Protein AF-A0A7J9D4U6-F1 (afdb_monomer)

InterPro domains:
  IPR039455 EPIDERMAL PATTERNING FACTOR-like protein [PTHR33109] (4-65)

Solvent-accessible surface area (backbone atoms only — not comparable to full-atom values): 4629 Å² total; per-residue (Å²): 133,85,81,72,90,72,81,81,77,62,88,23,91,76,71,45,81,90,47,91,86,54,62,61,41,83,40,80,53,75,71,74,86,66,97,64,94,73,65,70,73,63,44,65,78,47,46,82,81,47,68,65,89,67,91,60,92,74,77,53,66,42,74,43,110

Secondary structure (DSSP, 8-state):
----SSPPPPP-TTT-TT-S----EEEE-------S---HHHHHHHHTT-SS---S----EEEE-

Radius of gyration: 14.51 Å; Cα contacts (8 Å, |Δi|>4): 57; chains: 1; bounding box: 36×21×35 Å

pLDDT: mean 70.32, std 15.42, range [48.84, 91.69]

Foldseek 3Di:
DDDDPADDFDDCVPVCPPDDDTGKDKDFLDPPPPVDDDDPVVCVVNVVPVPPDDVDPDGDIDIDD

Organism: Gossypium gossypioides (NCBI:txid34282)

Structure (mmCIF, N/CA/C/O backbone):
data_AF-A0A7J9D4U6-F1
#
_entry.id   AF-A0A7J9D4U6-F1
#
loop_
_atom_site.group_PDB
_atom_site.id
_atom_site.type_symbol
_atom_site.label_atom_id
_atom_site.label_alt_id
_atom_site.label_comp_id
_atom_site.label_asym_id
_atom_site.label_entity_id
_atom_site.label_seq_id
_atom_site.pdbx_PDB_ins_code
_atom_site.Cartn_x
_atom_site.Cartn_y
_atom_site.Cartn_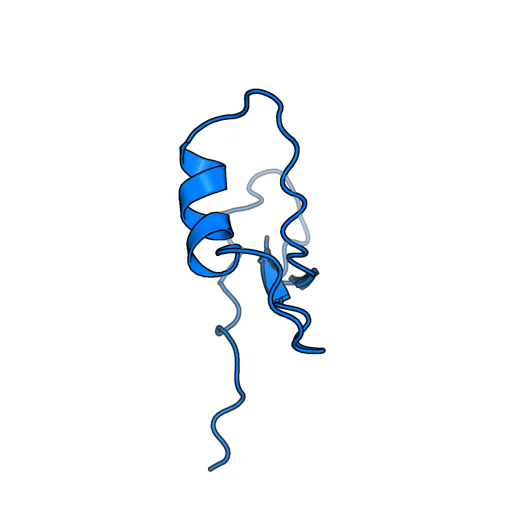z
_atom_site.occupancy
_atom_site.B_iso_or_equiv
_atom_site.auth_seq_id
_atom_site.auth_comp_id
_atom_site.auth_asym_id
_atom_site.auth_atom_id
_atom_site.pdbx_PDB_model_num
ATOM 1 N N . MET A 1 1 ? -12.931 -15.202 -16.236 1.00 50.72 1 MET A N 1
ATOM 2 C CA . MET A 1 1 ? -12.616 -14.354 -15.063 1.00 50.72 1 MET A CA 1
ATOM 3 C C . MET A 1 1 ? -11.171 -13.890 -15.220 1.00 50.72 1 MET A C 1
ATOM 5 O O . MET A 1 1 ? -10.298 -14.741 -15.310 1.00 50.72 1 MET A O 1
ATOM 9 N N . ARG A 1 2 ? -10.904 -12.590 -15.399 1.00 58.53 2 ARG A N 1
ATOM 10 C CA . ARG A 1 2 ? -9.525 -12.086 -15.546 1.00 58.53 2 ARG A CA 1
ATOM 11 C C . ARG A 1 2 ? -8.873 -12.076 -14.164 1.00 58.53 2 ARG A C 1
ATOM 13 O O . ARG A 1 2 ? -9.358 -11.375 -13.283 1.00 58.53 2 ARG A O 1
ATOM 20 N N . ALA A 1 3 ? -7.819 -12.863 -13.961 1.00 65.62 3 ALA A N 1
ATOM 21 C CA . ALA A 1 3 ? -7.002 -12.743 -12.761 1.00 65.62 3 ALA A CA 1
ATOM 22 C C . ALA A 1 3 ? -6.283 -11.391 -12.834 1.00 65.62 3 ALA A C 1
ATOM 24 O O . ALA A 1 3 ? -5.465 -11.166 -13.726 1.00 65.62 3 ALA A O 1
ATOM 25 N N . GLN A 1 4 ? -6.650 -10.461 -11.957 1.00 70.06 4 GLN A N 1
ATOM 26 C CA . GLN A 1 4 ? -5.946 -9.192 -11.856 1.00 70.06 4 GLN A CA 1
ATOM 27 C C . GLN A 1 4 ? -4.527 -9.489 -11.373 1.00 70.06 4 GLN A C 1
ATOM 29 O O . GLN A 1 4 ? -4.338 -10.117 -10.333 1.00 70.06 4 GLN A O 1
ATOM 34 N N . ILE A 1 5 ? -3.540 -9.100 -12.176 1.00 71.06 5 ILE A N 1
ATOM 35 C CA . ILE A 1 5 ? -2.129 -9.285 -11.852 1.00 71.06 5 ILE A CA 1
ATOM 36 C C . ILE A 1 5 ? -1.830 -8.385 -10.649 1.00 71.06 5 ILE A C 1
ATOM 38 O O . ILE A 1 5 ? -1.965 -7.167 -10.743 1.00 71.06 5 ILE A O 1
ATOM 42 N N . GLY A 1 6 ? -1.490 -8.985 -9.508 1.00 74.56 6 GLY A N 1
ATOM 43 C CA . GLY A 1 6 ? -1.187 -8.254 -8.280 1.00 74.56 6 GLY A CA 1
ATOM 44 C C . GLY A 1 6 ? -1.617 -8.980 -7.008 1.00 74.56 6 GLY A C 1
ATOM 45 O O . GLY A 1 6 ? -2.310 -9.996 -7.035 1.00 74.56 6 GLY A O 1
ATOM 46 N N . SER A 1 7 ? -1.181 -8.449 -5.867 1.00 78.94 7 SER A N 1
ATOM 47 C CA . SER A 1 7 ? -1.595 -8.927 -4.546 1.00 78.94 7 SER A CA 1
ATOM 48 C C . SER A 1 7 ? -2.995 -8.413 -4.189 1.00 78.94 7 SER A C 1
ATOM 50 O O . SER A 1 7 ? -3.433 -7.365 -4.665 1.00 78.94 7 SER A O 1
ATOM 52 N N . ARG A 1 8 ? -3.719 -9.149 -3.337 1.00 86.06 8 ARG A N 1
ATOM 53 C CA . ARG A 1 8 ? -5.013 -8.707 -2.787 1.00 86.06 8 ARG A CA 1
ATOM 54 C C . ARG A 1 8 ? -4.806 -7.732 -1.613 1.00 86.06 8 ARG A C 1
ATOM 56 O O . ARG A 1 8 ? -3.854 -7.931 -0.855 1.00 86.06 8 ARG A O 1
ATOM 63 N N . PRO A 1 9 ? -5.685 -6.727 -1.430 1.00 89.38 9 PRO A N 1
ATOM 64 C CA . PRO A 1 9 ? -5.581 -5.771 -0.329 1.00 89.38 9 PRO A CA 1
ATOM 65 C C . PRO A 1 9 ? -5.677 -6.450 1.049 1.00 89.38 9 PRO A C 1
ATOM 67 O O . PRO A 1 9 ? -6.527 -7.324 1.239 1.00 89.38 9 PRO A O 1
ATOM 70 N N . PRO A 1 10 ? -4.826 -6.069 2.022 1.00 89.94 10 PRO A N 1
ATOM 71 C CA . PRO A 1 10 ? -4.886 -6.565 3.392 1.00 89.94 10 PRO A CA 1
ATOM 72 C C . PRO A 1 10 ? -6.019 -5.912 4.193 1.00 89.94 10 PRO A C 1
ATOM 74 O O . PRO A 1 10 ? -6.516 -4.844 3.851 1.00 89.94 10 PRO A O 1
ATOM 77 N N . ARG A 1 11 ? -6.381 -6.524 5.326 1.00 90.50 11 ARG A N 1
ATOM 78 C CA . ARG A 1 11 ? -7.234 -5.887 6.342 1.00 90.50 11 ARG A CA 1
ATOM 79 C C . ARG A 1 11 ? -6.358 -5.107 7.321 1.00 90.50 11 ARG A C 1
ATOM 81 O O . ARG A 1 11 ? -5.404 -5.665 7.867 1.00 90.50 11 ARG A O 1
ATOM 88 N N . CYS A 1 12 ? -6.683 -3.837 7.547 1.00 90.50 12 CYS A N 1
ATOM 89 C CA . CYS A 1 12 ? -5.846 -2.919 8.323 1.00 90.50 12 CYS A CA 1
ATOM 90 C C . CYS A 1 12 ? -6.309 -2.684 9.777 1.00 90.50 12 CYS A C 1
ATOM 92 O O . CYS A 1 12 ? -5.603 -2.033 10.539 1.00 90.50 12 CYS A O 1
ATOM 94 N N . GLU A 1 13 ? -7.422 -3.296 10.194 1.00 84.94 13 GLU A N 1
ATOM 95 C CA . GLU A 1 13 ? -8.130 -3.111 11.481 1.00 84.94 13 GLU A CA 1
ATOM 96 C C . GLU A 1 13 ? -7.257 -3.203 12.757 1.00 84.94 13 GLU A C 1
ATOM 98 O O . GLU A 1 13 ? -7.637 -2.670 13.793 1.00 84.94 13 GLU A O 1
ATOM 103 N N . ARG A 1 14 ? -6.084 -3.857 12.716 1.00 82.94 14 ARG A N 1
ATOM 104 C CA . ARG A 1 14 ? -5.132 -3.938 13.851 1.00 82.94 14 ARG A CA 1
ATOM 105 C C . ARG A 1 14 ? -3.732 -3.395 13.554 1.00 82.94 14 ARG A C 1
ATOM 107 O O . ARG A 1 14 ? -2.830 -3.560 14.368 1.00 82.94 14 ARG A O 1
ATOM 114 N N . ARG A 1 15 ? -3.518 -2.812 12.374 1.00 85.00 15 ARG A N 1
ATOM 115 C CA . ARG A 1 15 ? -2.201 -2.317 11.939 1.00 85.00 15 ARG A CA 1
ATOM 116 C C . ARG A 1 15 ? -1.992 -0.847 12.292 1.00 85.00 15 ARG A C 1
ATOM 118 O O . ARG A 1 15 ? -0.891 -0.501 12.698 1.00 85.00 15 ARG A O 1
ATOM 125 N N . CYS A 1 16 ? -3.041 -0.025 12.231 1.00 84.56 16 CYS A N 1
ATOM 126 C CA . CYS A 1 16 ? -3.008 1.353 12.730 1.00 84.56 16 CYS A CA 1
ATOM 127 C C . CYS A 1 16 ? -3.783 1.474 14.053 1.00 84.56 16 CYS A C 1
ATOM 129 O O . CYS A 1 16 ? -4.822 2.119 14.115 1.00 84.56 16 CYS A O 1
ATOM 131 N N . SER A 1 17 ? -3.300 0.847 15.129 1.00 81.06 17 SER A N 1
ATOM 132 C CA . SER A 1 17 ? -3.989 0.868 16.435 1.00 81.06 17 SER A CA 1
ATOM 133 C C . SER A 1 17 ? -4.165 2.270 17.037 1.00 81.06 17 SER A C 1
ATOM 135 O O . SER A 1 17 ? -5.028 2.466 17.886 1.00 81.06 17 SER A O 1
ATOM 137 N N . SER A 1 18 ? -3.356 3.240 16.610 1.00 84.00 18 SER A N 1
ATOM 138 C CA . SER A 1 18 ? -3.382 4.630 17.072 1.00 84.00 18 SER A CA 1
ATOM 139 C C . SER A 1 18 ? -4.106 5.596 16.128 1.00 84.00 18 SER A C 1
ATOM 141 O O . SER A 1 18 ? -4.182 6.784 16.432 1.00 84.00 18 SER A O 1
ATOM 143 N N . CYS A 1 19 ? -4.612 5.131 14.979 1.00 80.75 19 CYS A N 1
ATOM 144 C CA . CYS A 1 19 ? -5.204 5.986 13.948 1.00 80.75 19 CYS A CA 1
ATOM 145 C C . CYS A 1 19 ? -6.659 5.587 13.664 1.00 80.75 19 CYS A C 1
ATOM 147 O O . CYS A 1 19 ? -6.977 4.404 13.612 1.00 80.75 19 CYS A O 1
ATOM 149 N N . GLY A 1 20 ? -7.543 6.572 13.476 1.00 77.88 20 GLY A N 1
ATOM 150 C CA . GLY A 1 20 ? -8.984 6.331 13.319 1.00 77.88 20 GLY A CA 1
ATOM 151 C C . GLY A 1 20 ? -9.367 5.722 11.966 1.00 77.88 20 GLY A C 1
ATOM 152 O O . GLY A 1 20 ? -10.068 4.716 11.912 1.00 77.88 20 GLY A O 1
ATOM 153 N N . HIS A 1 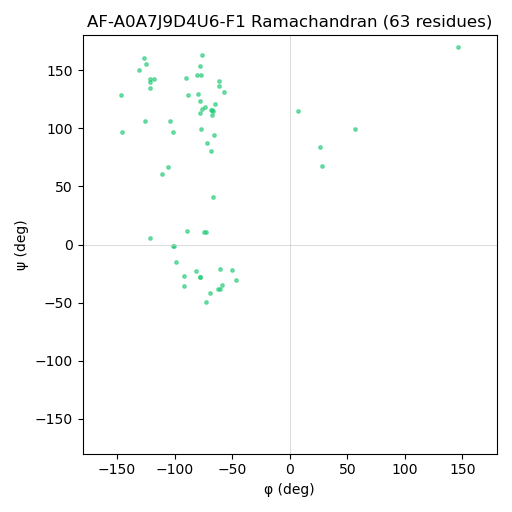21 ? -8.876 6.301 10.868 1.00 84.00 21 HIS A N 1
ATOM 154 C CA . HIS A 1 21 ? -9.133 5.804 9.516 1.00 84.00 21 HIS A CA 1
ATOM 155 C C . HIS A 1 21 ? -7.890 5.088 8.990 1.00 84.00 21 HIS A C 1
ATOM 157 O O . HIS A 1 21 ? -6.883 5.719 8.681 1.00 84.00 21 HIS A O 1
ATOM 163 N N . CYS A 1 22 ? -7.957 3.759 8.931 1.00 89.19 22 CYS A N 1
ATOM 164 C CA . CYS A 1 22 ? -6.857 2.899 8.508 1.00 89.19 22 CYS A CA 1
ATOM 165 C C . CYS A 1 22 ? -7.340 1.990 7.376 1.00 89.19 22 CYS A C 1
ATOM 167 O O . CYS A 1 22 ? -8.106 1.049 7.599 1.00 89.19 22 CYS A O 1
ATOM 169 N N . GLU A 1 23 ? -6.899 2.285 6.157 1.00 91.44 23 GLU A N 1
ATOM 170 C CA . GLU A 1 23 ? -7.308 1.592 4.939 1.00 91.44 23 GLU A CA 1
ATOM 171 C C . GLU A 1 23 ? -6.108 1.049 4.166 1.00 91.44 23 GLU A C 1
ATOM 173 O O . GLU A 1 23 ? -4.981 1.527 4.291 1.00 91.44 23 GLU A O 1
ATOM 178 N N . ALA A 1 24 ? -6.359 0.013 3.368 1.00 91.69 24 ALA A N 1
ATOM 179 C CA . ALA A 1 24 ? -5.334 -0.570 2.526 1.00 91.69 24 ALA A CA 1
ATOM 180 C C . ALA A 1 24 ? -5.108 0.306 1.294 1.00 91.69 24 ALA A C 1
ATOM 182 O O . ALA A 1 24 ? -6.028 0.509 0.502 1.00 91.69 24 ALA A O 1
ATOM 183 N N . ILE A 1 25 ? -3.868 0.741 1.085 1.00 90.50 25 ILE A N 1
ATOM 184 C CA . ILE A 1 25 ? -3.468 1.536 -0.080 1.00 90.50 25 ILE A CA 1
ATOM 185 C C . ILE A 1 25 ? -2.423 0.799 -0.918 1.00 90.50 25 ILE A C 1
ATOM 187 O O . ILE A 1 25 ? -1.534 0.127 -0.383 1.00 90.50 25 ILE A O 1
ATOM 191 N N . GLN A 1 26 ? -2.511 0.919 -2.245 1.00 89.69 26 GLN A N 1
ATOM 192 C CA . GLN A 1 26 ? -1.429 0.467 -3.118 1.00 89.69 26 GLN A CA 1
ATOM 193 C C . GLN A 1 26 ? -0.327 1.516 -3.145 1.00 89.69 26 GLN A C 1
ATOM 195 O O . GLN A 1 26 ? -0.571 2.690 -3.412 1.00 89.69 26 GLN A O 1
ATOM 200 N N . VAL A 1 27 ? 0.903 1.072 -2.921 1.00 87.44 27 VAL A N 1
ATOM 201 C CA . VAL A 1 27 ? 2.096 1.907 -2.972 1.00 87.44 27 VAL A CA 1
ATOM 202 C C . VAL A 1 27 ? 3.082 1.371 -4.010 1.00 87.44 27 VAL A C 1
ATOM 204 O O . VAL A 1 27 ? 3.366 0.166 -4.040 1.00 87.44 27 VAL A O 1
ATOM 207 N N . PRO A 1 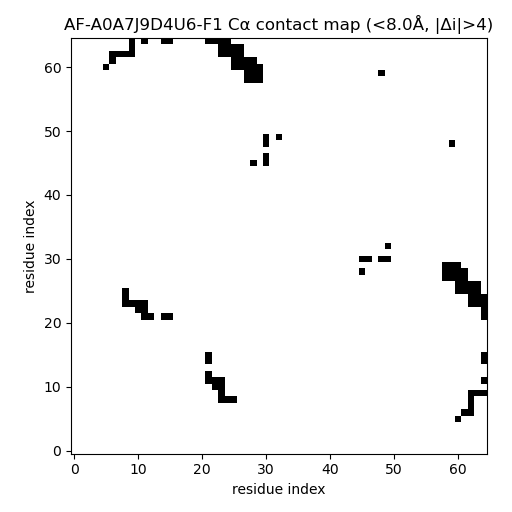28 ? 3.656 2.242 -4.856 1.00 85.12 28 PRO A N 1
ATOM 208 C CA . PRO A 1 28 ? 4.757 1.861 -5.728 1.00 85.12 28 PRO A CA 1
ATOM 209 C C . PRO A 1 28 ? 5.924 1.310 -4.906 1.00 85.12 28 PRO A C 1
ATOM 211 O O . PRO A 1 28 ? 6.355 1.910 -3.922 1.00 85.12 28 PRO A O 1
ATOM 214 N N . THR A 1 29 ? 6.448 0.160 -5.313 1.00 75.88 29 THR A N 1
ATOM 215 C CA . THR A 1 29 ? 7.584 -0.500 -4.661 1.00 75.88 29 THR A CA 1
ATOM 216 C C . THR A 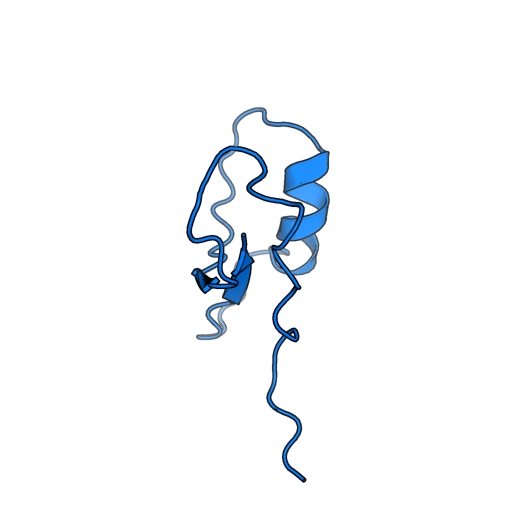1 29 ? 8.779 -0.430 -5.588 1.00 75.88 29 THR A C 1
ATOM 218 O O . THR A 1 29 ? 9.281 -1.449 -6.040 1.00 75.88 29 THR A O 1
ATOM 221 N N . ASN A 1 30 ? 9.219 0.783 -5.923 1.00 69.12 30 ASN A N 1
ATOM 222 C CA . ASN A 1 30 ? 10.402 0.933 -6.760 1.00 69.12 30 ASN A CA 1
ATOM 223 C C . ASN A 1 30 ? 11.615 0.446 -5.953 1.00 69.12 30 ASN A C 1
ATOM 225 O O . ASN A 1 30 ? 11.910 1.053 -4.915 1.00 69.12 30 ASN A O 1
ATOM 229 N N . PRO A 1 31 ? 12.307 -0.630 -6.364 1.00 63.41 31 PRO A N 1
ATOM 230 C CA . PRO A 1 31 ? 13.446 -1.127 -5.616 1.00 63.41 31 PRO A CA 1
ATOM 231 C C . PRO A 1 31 ? 14.620 -0.157 -5.779 1.00 63.41 31 PRO A C 1
ATOM 233 O O . PRO A 1 31 ? 15.449 -0.281 -6.672 1.00 63.41 31 PRO A O 1
ATOM 236 N N . GLN A 1 32 ? 14.683 0.853 -4.914 1.00 57.94 32 GLN A N 1
ATOM 237 C CA . GLN A 1 32 ? 15.852 1.710 -4.786 1.00 57.94 32 GLN A CA 1
ATOM 238 C C . GLN A 1 32 ? 16.887 0.919 -3.988 1.00 57.94 32 GLN A C 1
ATOM 240 O O . GLN A 1 32 ? 16.796 0.832 -2.761 1.00 57.94 32 GLN A O 1
ATOM 245 N N . VAL A 1 33 ? 17.854 0.306 -4.673 1.00 53.97 33 VAL A N 1
ATOM 246 C CA . VAL A 1 33 ? 19.014 -0.324 -4.030 1.00 53.97 33 VAL A CA 1
ATOM 247 C C . VAL A 1 33 ? 19.871 0.793 -3.434 1.00 53.97 33 VAL A C 1
ATOM 249 O O . VAL A 1 33 ? 20.838 1.259 -4.027 1.00 53.97 33 VAL A O 1
ATOM 252 N N . ARG A 1 34 ? 19.483 1.295 -2.260 1.00 51.28 34 ARG A N 1
ATOM 253 C CA . ARG A 1 34 ? 20.332 2.191 -1.480 1.00 51.28 34 ARG A CA 1
ATOM 254 C C . ARG A 1 34 ? 21.377 1.320 -0.796 1.00 51.28 34 ARG A C 1
ATOM 256 O O . ARG A 1 34 ? 21.041 0.526 0.077 1.00 51.28 34 ARG A O 1
ATOM 263 N N . ASN A 1 35 ? 22.630 1.487 -1.208 1.00 50.97 35 ASN A N 1
ATOM 264 C CA . ASN A 1 35 ? 23.826 0.797 -0.714 1.00 50.97 35 ASN A CA 1
ATOM 265 C C . ASN A 1 35 ? 24.186 1.160 0.749 1.00 50.97 35 ASN A C 1
ATOM 267 O O . ASN A 1 35 ? 25.340 1.405 1.075 1.00 50.97 35 ASN A O 1
ATOM 271 N N . GLY A 1 36 ? 23.196 1.281 1.635 1.00 49.69 36 GLY A N 1
ATOM 272 C CA . GLY A 1 36 ? 23.365 1.826 2.976 1.00 49.69 36 GLY A CA 1
ATOM 273 C C . GLY A 1 36 ? 22.458 1.136 3.983 1.00 49.69 36 GLY A C 1
ATOM 274 O O . GLY A 1 36 ? 21.288 1.491 4.109 1.00 49.69 36 GLY A O 1
ATOM 275 N N . ASN A 1 37 ? 23.041 0.155 4.673 1.00 57.44 37 ASN A N 1
ATOM 276 C CA . ASN A 1 37 ? 22.724 -0.320 6.020 1.00 57.44 37 ASN A CA 1
ATOM 277 C C . ASN A 1 37 ? 21.275 -0.113 6.509 1.00 57.44 37 ASN A C 1
ATOM 279 O O . ASN A 1 37 ? 21.019 0.848 7.234 1.00 57.44 37 ASN A O 1
ATOM 283 N N . LYS A 1 38 ? 20.334 -1.010 6.169 1.00 52.66 38 LYS A N 1
ATOM 284 C CA . LYS A 1 38 ? 19.045 -1.126 6.883 1.00 52.66 38 LYS A CA 1
ATOM 285 C C . LYS A 1 38 ? 18.535 -2.568 6.918 1.00 52.66 38 LYS A C 1
ATOM 287 O O . LYS A 1 38 ? 18.424 -3.211 5.881 1.00 52.66 38 LYS A O 1
ATOM 292 N N . ASN A 1 39 ? 18.211 -3.006 8.136 1.00 48.84 39 ASN A N 1
ATOM 293 C CA . ASN A 1 39 ? 17.408 -4.157 8.570 1.00 48.84 39 ASN A CA 1
ATOM 294 C C . ASN A 1 39 ? 16.955 -5.152 7.477 1.00 48.84 39 ASN A C 1
ATOM 296 O O . ASN A 1 39 ? 16.094 -4.849 6.648 1.00 48.84 39 ASN A O 1
ATOM 300 N N . PHE A 1 40 ? 17.472 -6.385 7.574 1.00 52.97 40 PHE A N 1
ATOM 301 C CA . PHE A 1 40 ? 17.174 -7.553 6.725 1.00 52.97 40 PHE A CA 1
ATOM 302 C C . PHE A 1 40 ? 15.676 -7.799 6.469 1.00 52.97 40 PHE A C 1
ATOM 304 O O . PHE A 1 40 ? 15.303 -8.273 5.397 1.00 52.97 40 PHE A O 1
ATOM 311 N N . SER A 1 41 ? 14.805 -7.440 7.415 1.00 51.72 41 SER A N 1
ATOM 312 C CA . SER A 1 41 ? 13.355 -7.632 7.320 1.00 51.72 41 SER A CA 1
ATOM 313 C C . SER A 1 41 ? 12.730 -6.851 6.159 1.00 51.72 41 SER A C 1
ATOM 315 O O . SER A 1 41 ? 11.860 -7.372 5.472 1.00 51.72 41 SER A O 1
ATOM 317 N N . THR A 1 42 ? 13.194 -5.627 5.886 1.00 51.41 42 THR A N 1
ATOM 318 C CA . THR A 1 42 ? 12.691 -4.801 4.771 1.00 51.41 42 THR A CA 1
ATOM 319 C C . THR A 1 42 ? 13.274 -5.253 3.430 1.00 51.41 42 THR A C 1
ATOM 321 O O . THR A 1 42 ? 12.632 -5.113 2.389 1.00 51.41 42 THR A O 1
ATOM 324 N N . LEU A 1 43 ? 14.478 -5.836 3.457 1.00 51.72 43 LEU A N 1
ATOM 325 C CA . LEU A 1 43 ? 15.122 -6.417 2.282 1.00 51.72 43 LEU A CA 1
ATOM 326 C C . LEU A 1 43 ? 14.389 -7.683 1.826 1.00 51.72 43 LEU A C 1
ATOM 328 O O . LEU A 1 43 ? 14.140 -7.819 0.638 1.00 51.72 43 LEU A O 1
ATOM 332 N N . LEU A 1 44 ? 13.948 -8.565 2.727 1.00 50.97 44 LEU A N 1
ATOM 333 C CA . LEU A 1 44 ? 13.262 -9.811 2.345 1.00 50.97 44 LEU A CA 1
ATOM 334 C C . LEU A 1 44 ? 11.958 -9.584 1.557 1.00 50.97 44 LEU A C 1
ATOM 336 O O . LEU A 1 44 ? 11.712 -10.292 0.583 1.00 50.97 44 LEU A O 1
ATOM 340 N N . PHE A 1 45 ? 11.161 -8.568 1.909 1.00 51.09 45 PHE A N 1
ATOM 341 C CA . PHE A 1 45 ? 9.928 -8.242 1.174 1.00 51.09 45 PHE A CA 1
ATOM 342 C C . PHE A 1 45 ? 10.175 -7.494 -0.143 1.00 51.09 45 PHE A C 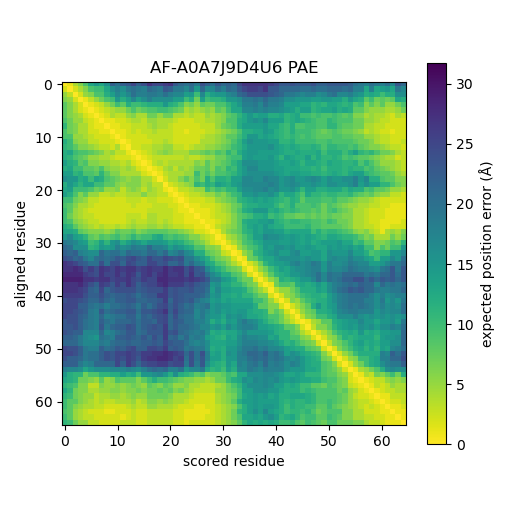1
ATOM 344 O O . PHE A 1 45 ? 9.371 -7.609 -1.063 1.00 51.09 45 PHE A O 1
ATOM 351 N N . GLY A 1 46 ? 11.263 -6.726 -0.254 1.00 49.91 46 GLY A N 1
ATOM 352 C CA . GLY A 1 46 ? 11.585 -5.956 -1.461 1.00 49.91 46 GLY A CA 1
ATOM 353 C C . GLY A 1 46 ? 12.485 -6.689 -2.462 1.00 49.91 46 GLY A C 1
ATOM 354 O O . GLY A 1 46 ? 12.423 -6.410 -3.657 1.00 49.91 46 GLY A O 1
ATOM 355 N N . VAL A 1 47 ? 13.321 -7.629 -2.006 1.00 51.47 47 VAL A N 1
ATOM 356 C CA . VAL A 1 47 ? 14.429 -8.180 -2.806 1.00 51.47 47 VAL A CA 1
ATOM 357 C C . VAL A 1 47 ? 14.007 -9.266 -3.792 1.00 51.47 47 VAL A C 1
ATOM 359 O O . VAL A 1 47 ? 14.695 -9.464 -4.791 1.00 51.47 47 VAL A O 1
ATOM 362 N N . ALA A 1 48 ? 12.874 -9.943 -3.565 1.00 51.72 48 ALA A N 1
ATOM 363 C CA . ALA A 1 48 ? 12.373 -10.955 -4.499 1.00 51.72 48 ALA A CA 1
ATOM 364 C C . ALA A 1 48 ? 12.122 -10.363 -5.899 1.00 51.72 48 ALA A C 1
ATOM 366 O O . ALA A 1 48 ? 12.403 -11.018 -6.899 1.00 51.72 48 ALA A O 1
ATOM 367 N N . TYR A 1 49 ? 11.680 -9.101 -5.949 1.00 53.88 49 TYR A N 1
ATOM 368 C CA . TYR A 1 49 ? 11.395 -8.351 -7.177 1.00 53.88 49 TYR A CA 1
ATOM 369 C C . TYR A 1 49 ? 12.540 -7.406 -7.583 1.00 53.88 49 TYR A C 1
ATOM 371 O O . TYR A 1 49 ? 12.567 -6.922 -8.707 1.00 53.88 49 TYR A O 1
ATOM 379 N N . ALA A 1 50 ? 13.492 -7.131 -6.682 1.00 52.12 50 ALA A N 1
ATOM 380 C CA . ALA A 1 50 ? 14.618 -6.219 -6.913 1.00 52.12 50 ALA A CA 1
ATOM 381 C C . ALA A 1 50 ? 15.856 -6.895 -7.522 1.00 52.12 50 ALA A C 1
ATOM 383 O O . ALA A 1 50 ? 16.943 -6.305 -7.510 1.00 52.12 50 ALA A O 1
ATOM 384 N N . ARG A 1 51 ? 15.750 -8.145 -7.999 1.00 52.09 51 ARG A N 1
ATOM 385 C CA . ARG A 1 51 ? 16.864 -8.810 -8.681 1.00 52.09 51 ARG A CA 1
ATOM 386 C C . ARG A 1 51 ? 17.161 -8.073 -9.988 1.00 52.09 51 ARG A C 1
ATOM 388 O O . ARG A 1 51 ? 16.583 -8.385 -11.013 1.00 52.09 51 ARG A O 1
ATOM 395 N N . ARG A 1 52 ? 18.123 -7.146 -9.888 1.00 52.50 52 ARG A N 1
ATOM 396 C CA . ARG A 1 52 ? 18.967 -6.581 -10.951 1.00 52.50 52 ARG A CA 1
ATOM 397 C C . ARG A 1 52 ? 18.184 -5.947 -12.100 1.00 52.50 52 ARG A C 1
ATOM 399 O O . ARG A 1 52 ? 17.794 -6.669 -12.998 1.00 52.50 52 ARG A O 1
ATOM 406 N N . VAL A 1 53 ? 18.059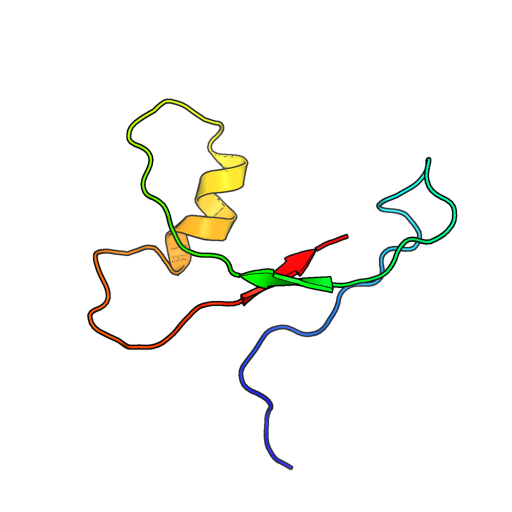 -4.611 -12.071 1.00 59.19 53 VAL A N 1
ATOM 407 C CA . VAL A 1 53 ? 17.771 -3.733 -13.231 1.00 59.19 53 VAL A CA 1
ATOM 408 C C . VAL A 1 53 ? 16.979 -4.470 -14.311 1.00 59.19 53 VAL A C 1
ATOM 410 O O . VAL A 1 53 ? 17.497 -4.832 -15.364 1.00 59.19 53 VAL A O 1
ATOM 413 N N . ASP A 1 54 ? 15.740 -4.801 -13.966 1.00 57.28 54 ASP A N 1
ATOM 414 C CA . ASP A 1 54 ? 14.814 -5.386 -14.914 1.00 57.28 54 ASP A CA 1
ATOM 415 C C . ASP A 1 54 ? 14.488 -4.285 -15.928 1.00 57.28 54 ASP A C 1
ATOM 417 O O . ASP A 1 54 ? 13.966 -3.232 -15.566 1.00 57.28 54 ASP A O 1
ATOM 421 N N . ASN A 1 55 ? 14.866 -4.488 -17.191 1.00 62.69 55 ASN A N 1
ATOM 422 C CA . ASN A 1 55 ? 14.636 -3.539 -18.285 1.00 62.69 55 ASN A CA 1
ATOM 423 C C . ASN A 1 55 ? 13.152 -3.490 -18.705 1.00 62.69 55 ASN A C 1
ATOM 425 O O . ASN A 1 55 ? 12.808 -2.947 -19.757 1.00 62.69 55 ASN A O 1
ATOM 429 N N . SER A 1 56 ? 12.27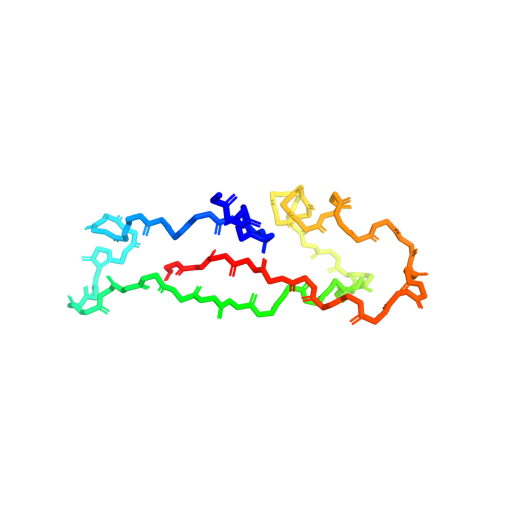1 -4.111 -17.921 1.00 64.94 56 SER A N 1
ATOM 430 C CA . SER A 1 56 ? 10.837 -4.083 -18.113 1.00 64.94 56 SER A CA 1
ATOM 431 C C . SER A 1 56 ? 10.241 -2.750 -17.637 1.00 64.94 56 SER A C 1
ATOM 433 O O . SER A 1 56 ? 10.650 -2.145 -16.649 1.00 64.94 56 SER A O 1
ATOM 435 N N . ASN A 1 57 ? 9.198 -2.288 -18.330 1.00 71.75 57 ASN A N 1
ATOM 436 C CA . ASN A 1 57 ? 8.402 -1.134 -17.896 1.00 71.75 57 ASN A CA 1
ATOM 437 C C . ASN A 1 57 ? 7.464 -1.477 -16.719 1.00 71.75 57 ASN A C 1
ATOM 439 O O . ASN A 1 57 ? 6.558 -0.703 -16.398 1.00 71.75 57 ASN A O 1
ATOM 443 N N . TYR A 1 58 ? 7.631 -2.653 -16.104 1.00 74.81 58 TYR A N 1
ATOM 444 C CA . TYR A 1 58 ? 6.801 -3.089 -14.997 1.00 74.81 58 TYR A CA 1
ATOM 445 C C . TYR A 1 58 ? 7.175 -2.311 -13.737 1.00 74.81 58 TYR A C 1
ATOM 447 O O . TYR A 1 58 ? 8.295 -2.382 -13.238 1.00 74.81 58 TYR A O 1
ATOM 455 N N . LYS A 1 59 ? 6.212 -1.556 -13.206 1.00 76.44 59 LYS A N 1
ATOM 456 C CA . LYS A 1 59 ? 6.363 -0.802 -11.959 1.00 76.44 59 LYS A CA 1
ATOM 457 C C . LYS A 1 59 ? 5.674 -1.583 -10.842 1.00 76.44 59 LYS A C 1
ATOM 459 O O . LYS A 1 59 ? 4.453 -1.481 -10.723 1.00 76.44 59 LYS A O 1
ATOM 464 N N . PRO A 1 60 ? 6.406 -2.382 -10.046 1.00 76.69 60 PRO A N 1
ATOM 465 C CA . PRO A 1 60 ? 5.790 -3.199 -9.012 1.00 76.69 60 PRO A CA 1
ATOM 466 C C . PRO A 1 60 ? 5.069 -2.331 -7.977 1.00 76.69 60 PRO A C 1
ATOM 468 O O . PRO A 1 60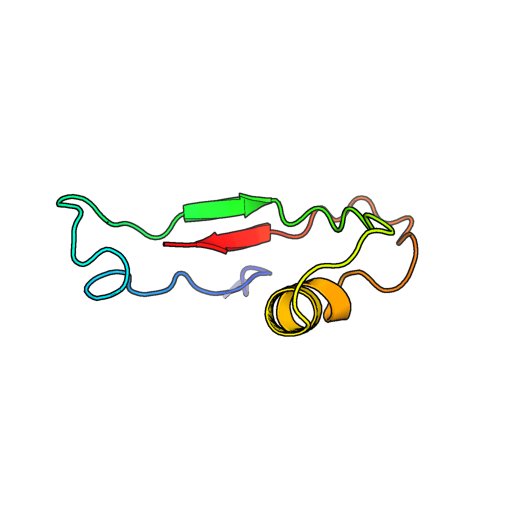 ? 5.560 -1.279 -7.557 1.00 76.69 60 PRO A O 1
ATOM 471 N N . MET A 1 61 ? 3.905 -2.803 -7.541 1.00 83.81 61 MET A N 1
ATOM 472 C CA . MET A 1 61 ? 3.075 -2.179 -6.512 1.00 83.81 61 MET A CA 1
ATOM 473 C C . MET A 1 61 ? 2.883 -3.174 -5.362 1.00 83.81 61 MET A C 1
ATOM 475 O O . MET A 1 61 ? 2.741 -4.375 -5.592 1.00 83.81 61 MET A O 1
ATOM 479 N N . SER A 1 62 ? 2.875 -2.673 -4.128 1.00 84.69 62 SER A N 1
ATOM 480 C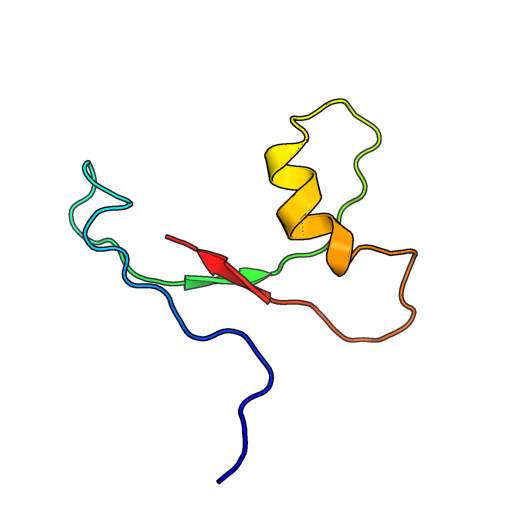 CA . SER A 1 62 ? 2.604 -3.453 -2.913 1.00 84.69 62 SER A CA 1
ATOM 481 C C . SER A 1 62 ? 1.484 -2.802 -2.116 1.00 84.69 62 SER A C 1
ATOM 483 O O . SER A 1 62 ? 1.223 -1.613 -2.272 1.00 84.69 62 SER A O 1
ATOM 485 N N . TRP A 1 63 ? 0.848 -3.551 -1.221 1.00 90.25 63 TRP A N 1
ATOM 486 C CA . TRP A 1 63 ? -0.142 -2.991 -0.303 1.00 90.25 63 TRP A CA 1
ATOM 487 C C . TRP A 1 63 ? 0.482 -2.515 1.004 1.00 90.25 63 TRP A C 1
ATOM 489 O O . TRP A 1 63 ? 1.369 -3.174 1.554 1.00 90.25 63 TRP A O 1
ATOM 499 N N . LYS A 1 64 ? -0.044 -1.413 1.536 1.00 89.06 64 LYS A N 1
ATOM 500 C CA . LYS A 1 64 ? 0.246 -0.933 2.885 1.00 89.06 64 LYS A CA 1
ATOM 501 C C . LYS A 1 64 ? -1.023 -0.607 3.655 1.00 89.06 64 LYS A C 1
ATOM 503 O O . LYS A 1 64 ? -2.036 -0.238 3.073 1.00 89.06 64 LYS A O 1
ATOM 508 N N . CYS A 1 65 ? -0.879 -0.778 4.959 1.00 88.31 65 CYS A N 1
ATOM 509 C CA . CYS A 1 65 ? -1.547 -0.042 6.012 1.00 88.31 65 CYS A CA 1
ATOM 510 C C . CYS A 1 65 ? -0.395 0.722 6.702 1.00 88.31 65 CYS A C 1
ATOM 512 O O . CYS A 1 65 ? -0.592 1.875 7.099 1.00 88.31 65 CYS A O 1
#

Sequence (65 aa):
MRAQIGSRPPRCERRCSSCGHCEAIQVPTNPQVRNGNKNFSTLLFGVAYARRVDNSNYKPMSWKC

Mean predicted aligned error: 11.5 Å